Protein AF-A0A1Q2D107-F1 (afdb_monomer)

Radius of gyration: 14.96 Å; Cα contacts (8 Å, |Δi|>4): 138; chains: 1; bounding box: 43×39×34 Å

InterPro domains:
  IPR007037 SIP-like, Rossmann fold domain [PF04954] (32-111)
  IPR039261 Ferredoxin-NADP reductase (FNR), nucleotide-binding domain [G3DSA:3.40.50.80] (27-116)

Structure (mmCIF, N/CA/C/O backbone):
data_AF-A0A1Q2D107-F1
#
_entry.id   AF-A0A1Q2D107-F1
#
loop_
_atom_site.group_PDB
_atom_site.id
_atom_site.type_symbol
_atom_site.label_atom_id
_atom_site.label_alt_id
_atom_site.label_comp_id
_atom_site.label_asym_id
_atom_site.label_entity_id
_atom_site.label_seq_id
_atom_site.pdbx_PDB_ins_code
_atom_site.Cartn_x
_atom_site.Cartn_y
_atom_site.Cartn_z
_atom_site.occupancy
_atom_site.B_iso_or_equiv
_atom_site.auth_seq_id
_atom_site.auth_comp_id
_atom_site.auth_asym_id
_atom_site.auth_atom_id
_atom_site.pdbx_PDB_model_num
ATOM 1 N N . MET A 1 1 ? 30.151 5.705 -5.750 1.00 26.39 1 MET A N 1
ATOM 2 C CA . MET A 1 1 ? 29.563 5.985 -7.075 1.00 26.39 1 MET A CA 1
ATOM 3 C C . MET A 1 1 ? 29.141 4.658 -7.686 1.00 26.39 1 MET A C 1
ATOM 5 O O . MET A 1 1 ? 29.948 3.997 -8.315 1.00 26.39 1 MET A O 1
ATOM 9 N N . VAL A 1 2 ? 27.912 4.228 -7.404 1.00 18.84 2 VAL A N 1
ATOM 10 C CA . VAL A 1 2 ? 27.253 3.100 -8.073 1.00 18.84 2 VAL A CA 1
ATOM 11 C C . VAL A 1 2 ? 25.844 3.595 -8.355 1.00 18.84 2 VAL A C 1
ATOM 13 O O . VAL A 1 2 ? 25.064 3.835 -7.438 1.00 18.84 2 VAL A O 1
ATOM 16 N N . SER A 1 3 ? 25.597 3.887 -9.627 1.00 23.86 3 SER A N 1
ATOM 17 C CA . 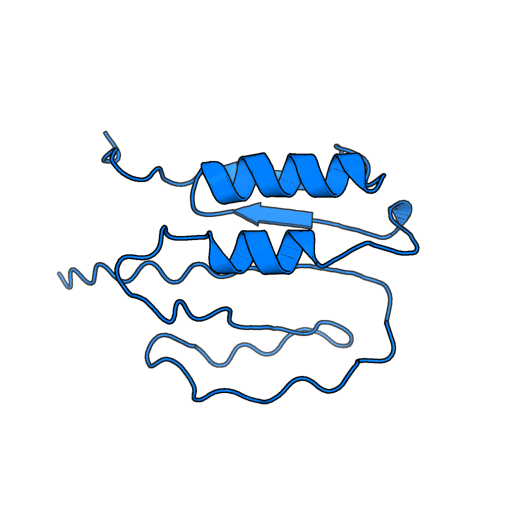SER A 1 3 ? 24.289 4.252 -10.145 1.00 23.86 3 SER A CA 1
ATOM 18 C C . SER A 1 3 ? 23.602 2.948 -10.527 1.00 23.86 3 SER A C 1
ATOM 20 O O . SER A 1 3 ? 23.998 2.320 -11.506 1.00 23.86 3 SER A O 1
ATOM 22 N N . THR A 1 4 ? 22.616 2.522 -9.740 1.00 22.94 4 THR A N 1
ATOM 23 C CA . THR A 1 4 ? 21.744 1.402 -10.107 1.00 22.94 4 THR A CA 1
ATOM 24 C C . THR A 1 4 ? 20.315 1.911 -10.093 1.00 22.94 4 THR A C 1
ATOM 26 O O . THR A 1 4 ? 19.698 2.102 -9.047 1.00 22.94 4 THR A O 1
ATOM 29 N N . THR A 1 5 ? 19.795 2.184 -11.284 1.00 30.84 5 THR A N 1
ATOM 30 C CA . THR A 1 5 ? 18.396 2.531 -11.530 1.00 30.84 5 THR A CA 1
ATOM 31 C C . THR A 1 5 ? 17.537 1.269 -11.381 1.00 30.84 5 THR A C 1
ATOM 33 O O . THR A 1 5 ? 17.058 0.711 -12.359 1.00 30.84 5 THR A O 1
ATOM 36 N N . GLY A 1 6 ? 17.379 0.785 -10.150 1.00 27.50 6 GLY A N 1
ATOM 37 C CA . GLY A 1 6 ? 16.544 -0.363 -9.797 1.00 27.50 6 GLY A CA 1
ATOM 38 C C . GLY A 1 6 ? 15.421 0.093 -8.878 1.00 27.50 6 GLY A C 1
ATOM 39 O O . GLY A 1 6 ? 15.567 0.111 -7.661 1.00 27.50 6 GLY A O 1
ATOM 40 N N . SER A 1 7 ? 14.305 0.549 -9.451 1.00 39.38 7 SER A N 1
ATOM 41 C CA . SER A 1 7 ? 13.125 0.928 -8.669 1.00 39.38 7 SER A CA 1
ATOM 42 C C . SER A 1 7 ? 12.405 -0.338 -8.191 1.00 39.38 7 SER A C 1
ATOM 44 O O . SER A 1 7 ? 11.460 -0.817 -8.829 1.00 39.38 7 SER A O 1
ATOM 46 N N . ALA A 1 8 ? 12.889 -0.903 -7.086 1.00 36.00 8 ALA A N 1
ATOM 47 C CA . ALA A 1 8 ? 12.148 -1.860 -6.282 1.00 36.00 8 ALA A CA 1
ATOM 48 C C . ALA A 1 8 ? 11.044 -1.090 -5.543 1.00 36.00 8 ALA A C 1
ATOM 50 O O . ALA A 1 8 ? 11.304 -0.240 -4.691 1.00 36.00 8 ALA A O 1
ATOM 51 N N . SER A 1 9 ? 9.787 -1.323 -5.923 1.00 40.00 9 SER A N 1
ATOM 52 C CA . SER A 1 9 ? 8.636 -0.759 -5.214 1.00 40.00 9 SER A CA 1
ATOM 53 C C . SER A 1 9 ? 8.276 -1.699 -4.067 1.00 40.00 9 SER A C 1
ATOM 55 O O . SER A 1 9 ? 7.495 -2.628 -4.242 1.00 40.00 9 SER A O 1
ATOM 57 N N . SER A 1 10 ? 8.882 -1.485 -2.901 1.00 38.09 10 SER A N 1
ATOM 58 C CA . SER A 1 10 ? 8.536 -2.211 -1.677 1.00 38.09 10 SER A CA 1
ATOM 59 C C . SER A 1 10 ? 7.155 -1.771 -1.197 1.00 38.09 10 SER A C 1
ATOM 61 O O . SER A 1 10 ? 6.954 -0.609 -0.850 1.00 38.09 10 SER A O 1
ATOM 63 N N . PHE A 1 11 ? 6.198 -2.695 -1.172 1.00 37.50 11 PHE A N 1
ATOM 64 C CA . PHE A 1 11 ? 4.836 -2.437 -0.720 1.00 37.50 11 PHE A CA 1
ATOM 65 C C . PHE A 1 11 ? 4.586 -3.188 0.592 1.00 37.50 11 PHE A C 1
ATOM 67 O O . PHE A 1 11 ? 4.720 -4.408 0.645 1.00 37.50 11 PHE A O 1
ATOM 74 N N . ARG A 1 12 ? 4.270 -2.461 1.671 1.00 44.94 12 ARG A N 1
ATOM 75 C CA . ARG A 1 12 ? 3.964 -3.035 2.991 1.00 44.94 12 ARG A CA 1
ATOM 76 C C . ARG A 1 12 ? 2.540 -2.655 3.389 1.00 44.94 12 ARG A C 1
ATOM 78 O O . ARG A 1 12 ? 2.256 -1.477 3.579 1.00 44.94 12 ARG A O 1
ATOM 85 N N . ILE A 1 13 ? 1.665 -3.643 3.566 1.00 43.72 13 ILE A N 1
ATOM 86 C CA . ILE A 1 13 ? 0.389 -3.463 4.272 1.00 43.72 13 ILE A CA 1
ATOM 87 C C . ILE A 1 13 ? 0.596 -3.961 5.703 1.00 43.72 13 ILE A C 1
ATOM 89 O O . ILE A 1 13 ? 0.841 -5.145 5.914 1.00 43.72 13 ILE A O 1
ATOM 93 N N . LEU A 1 14 ? 0.489 -3.071 6.691 1.00 43.56 14 LEU A N 1
ATOM 94 C CA . LEU A 1 14 ? 0.470 -3.442 8.107 1.00 43.56 14 LEU A CA 1
ATOM 95 C C . LEU A 1 14 ? -0.989 -3.665 8.530 1.00 43.56 14 LEU A C 1
ATOM 97 O O . LEU A 1 14 ? -1.664 -2.763 9.019 1.00 43.56 14 LEU A O 1
ATOM 101 N N . SER A 1 15 ? -1.506 -4.871 8.299 1.00 36.66 15 SER A N 1
ATOM 102 C CA . SER A 1 15 ? -2.819 -5.266 8.817 1.00 36.66 15 SER A CA 1
ATOM 103 C C . SER A 1 15 ? -2.643 -5.969 10.161 1.00 36.66 15 SER A C 1
ATOM 105 O O . SER A 1 15 ? -2.280 -7.141 10.207 1.00 36.66 15 SER A O 1
ATOM 107 N N . THR A 1 16 ? -2.923 -5.281 11.271 1.00 33.81 16 THR A N 1
ATOM 108 C CA . THR A 1 16 ? -3.094 -5.914 12.588 1.00 33.81 16 THR A CA 1
ATOM 109 C C . THR A 1 16 ? -4.461 -6.586 12.648 1.00 33.81 16 THR A C 1
ATOM 111 O O . THR A 1 16 ? -5.445 -6.071 13.174 1.00 33.81 16 THR A O 1
ATOM 114 N N . GLY A 1 17 ? -4.534 -7.764 12.049 1.00 34.22 17 GLY A N 1
ATOM 115 C CA . GLY A 1 17 ? -5.707 -8.614 12.089 1.00 34.22 17 GLY A CA 1
ATOM 116 C C . GLY A 1 17 ? -5.449 -9.808 11.208 1.00 34.22 17 GLY A C 1
ATOM 117 O O . GLY A 1 17 ? -5.599 -9.682 9.999 1.00 34.22 17 GLY A O 1
ATOM 118 N N . LEU A 1 18 ? -5.029 -10.919 11.823 1.00 46.38 18 LEU A N 1
ATOM 119 C CA . LEU A 1 18 ? -4.850 -12.210 11.163 1.00 46.38 18 LEU A CA 1
ATOM 120 C C . LEU A 1 18 ? -6.020 -12.491 10.210 1.00 46.38 18 LEU A C 1
ATOM 122 O O . LEU A 1 18 ? -7.150 -12.639 10.684 1.00 46.38 18 LEU A O 1
ATOM 126 N N . PRO A 1 19 ? -5.769 -12.670 8.906 1.00 46.47 19 PRO A N 1
ATOM 127 C CA . PRO A 1 19 ? -6.584 -13.536 8.091 1.00 46.47 19 PRO A CA 1
ATOM 128 C C . PRO A 1 19 ? -5.869 -14.887 7.956 1.00 46.47 19 PRO A C 1
ATOM 130 O O . PRO A 1 19 ? -4.672 -14.972 7.679 1.00 46.47 19 PRO A O 1
ATOM 133 N N . THR A 1 20 ? -6.620 -15.968 8.135 1.00 44.81 20 THR A N 1
ATOM 134 C CA . THR A 1 20 ? -6.259 -17.300 7.643 1.00 44.81 20 THR A CA 1
ATOM 135 C C . THR A 1 20 ? -5.859 -17.187 6.168 1.00 44.81 20 THR A C 1
ATOM 137 O O . THR A 1 20 ? -6.684 -16.824 5.330 1.00 44.81 20 THR A O 1
ATOM 140 N N . SER A 1 21 ? -4.577 -17.415 5.875 1.00 46.78 21 SER A N 1
ATOM 141 C CA . SER A 1 21 ? -3.984 -17.188 4.553 1.00 46.78 21 SER A CA 1
ATOM 142 C C . SER A 1 21 ? -4.547 -18.140 3.492 1.00 46.78 21 SER A C 1
ATOM 144 O O . SER A 1 21 ? -4.487 -19.354 3.691 1.00 46.78 21 SER A O 1
ATOM 146 N N . PRO A 1 22 ? -4.983 -17.645 2.321 1.00 40.16 22 PRO A N 1
ATOM 147 C CA . PRO A 1 22 ? -4.932 -18.445 1.109 1.00 40.16 22 PRO A CA 1
ATOM 148 C C . PRO A 1 22 ? -3.460 -18.654 0.725 1.00 40.16 22 PRO A C 1
ATOM 150 O O . PRO A 1 22 ? -2.673 -17.709 0.679 1.00 40.16 22 PRO A O 1
ATOM 153 N N . THR A 1 23 ? -3.059 -19.903 0.495 1.00 42.09 23 THR A N 1
ATOM 154 C CA . THR A 1 23 ? -1.698 -20.249 0.069 1.00 42.09 23 THR A CA 1
ATOM 155 C C . THR A 1 23 ? -1.431 -19.681 -1.325 1.00 42.09 23 THR A C 1
ATOM 157 O O . THR A 1 23 ? -2.039 -20.116 -2.300 1.00 42.09 23 THR A O 1
ATOM 160 N N . PHE A 1 24 ? -0.508 -18.724 -1.427 1.00 45.72 24 PHE A N 1
ATOM 161 C CA . PHE A 1 24 ? -0.053 -18.174 -2.704 1.00 45.72 24 PHE A CA 1
ATOM 162 C C . PHE A 1 24 ? 1.229 -18.874 -3.190 1.00 45.72 24 PHE A C 1
ATOM 164 O O . PHE A 1 24 ? 2.075 -19.251 -2.372 1.00 45.72 24 PHE A O 1
ATOM 171 N N . PRO A 1 25 ? 1.408 -19.052 -4.512 1.00 43.28 25 PRO A N 1
ATOM 172 C CA . PRO A 1 25 ? 2.595 -19.693 -5.068 1.00 43.28 25 PRO A CA 1
ATOM 173 C C . PRO A 1 25 ? 3.848 -18.828 -4.852 1.00 43.28 25 PRO A C 1
ATOM 175 O O . PRO A 1 25 ? 3.888 -17.657 -5.228 1.00 43.28 25 PRO A O 1
ATOM 178 N N . ARG A 1 26 ? 4.903 -19.414 -4.270 1.00 48.06 26 ARG A N 1
ATOM 179 C CA . ARG A 1 26 ? 6.220 -18.768 -4.133 1.00 48.06 26 ARG A CA 1
ATOM 180 C C . ARG A 1 26 ? 6.873 -18.627 -5.515 1.00 48.06 26 ARG A C 1
ATOM 182 O O . ARG A 1 26 ? 7.243 -19.630 -6.122 1.00 48.06 26 ARG A O 1
ATOM 189 N N . ARG A 1 27 ? 7.023 -17.397 -6.017 1.00 54.25 27 ARG A N 1
ATOM 190 C CA . ARG A 1 27 ? 7.756 -17.091 -7.263 1.00 54.25 27 ARG A CA 1
ATOM 191 C C . ARG A 1 27 ? 9.255 -16.903 -6.974 1.00 54.25 27 ARG A C 1
ATOM 193 O O . ARG A 1 27 ? 9.621 -16.597 -5.842 1.00 54.25 27 ARG A O 1
ATOM 200 N N . ARG A 1 28 ? 10.116 -17.123 -7.981 1.00 48.41 28 ARG A N 1
ATOM 201 C CA . ARG A 1 28 ? 11.590 -16.988 -7.884 1.00 48.41 28 ARG A CA 1
ATOM 202 C C . ARG A 1 28 ? 11.972 -15.644 -7.230 1.00 48.41 28 ARG A C 1
ATOM 204 O O . ARG A 1 28 ? 11.361 -14.641 -7.600 1.00 48.41 28 ARG A O 1
ATOM 211 N N . PRO A 1 29 ? 12.960 -15.599 -6.317 1.00 58.88 29 PRO A N 1
ATOM 212 C CA . PRO A 1 29 ? 13.402 -14.337 -5.738 1.00 58.88 29 PRO A CA 1
ATOM 213 C C . PRO A 1 29 ? 14.029 -13.464 -6.829 1.00 58.88 29 PRO A C 1
ATOM 215 O O . PRO A 1 29 ? 14.893 -13.914 -7.585 1.00 58.88 29 PRO A O 1
ATOM 218 N N . ASP A 1 30 ? 13.536 -12.235 -6.930 1.00 66.62 30 ASP A N 1
ATOM 219 C CA . ASP A 1 30 ? 14.175 -11.160 -7.683 1.00 66.62 30 ASP A CA 1
ATOM 220 C C . ASP A 1 30 ? 15.574 -10.905 -7.086 1.00 66.62 30 ASP A C 1
ATOM 222 O O . ASP A 1 30 ? 15.711 -10.981 -5.862 1.00 66.62 30 ASP A O 1
ATOM 226 N N . PRO A 1 31 ? 16.624 -10.656 -7.890 1.00 71.94 31 PRO A N 1
ATOM 227 C CA . PRO A 1 31 ? 17.965 -10.382 -7.365 1.00 71.94 31 PRO A CA 1
ATOM 228 C C . PRO A 1 31 ? 18.028 -9.161 -6.431 1.00 71.94 31 PRO A C 1
ATOM 230 O O . PRO A 1 31 ? 18.928 -9.099 -5.596 1.00 71.94 31 PRO A O 1
ATOM 233 N N . ASP A 1 32 ? 17.078 -8.229 -6.533 1.00 77.12 32 ASP A N 1
ATOM 234 C CA . ASP A 1 32 ? 16.957 -7.071 -5.646 1.00 77.12 32 ASP A CA 1
ATOM 235 C C . ASP A 1 32 ? 16.134 -7.380 -4.37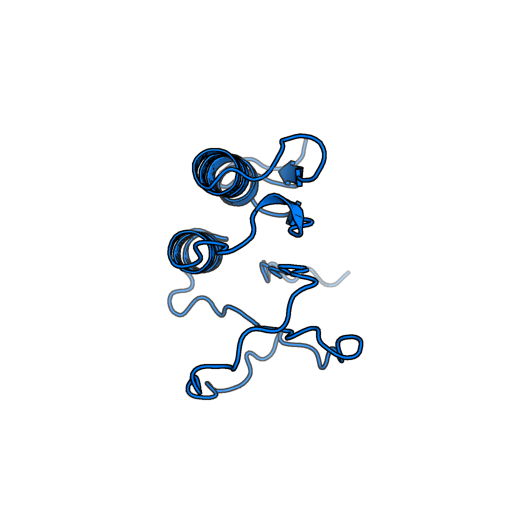7 1.00 77.12 32 ASP A C 1
ATOM 237 O O . ASP A 1 32 ? 16.081 -6.560 -3.454 1.00 77.12 32 ASP A O 1
ATOM 241 N N . ALA A 1 33 ? 15.475 -8.545 -4.299 1.00 75.62 33 ALA A N 1
ATOM 242 C CA . ALA A 1 33 ? 14.707 -8.936 -3.123 1.00 75.62 33 ALA A CA 1
ATOM 243 C C . ALA A 1 33 ? 15.645 -9.236 -1.948 1.00 75.62 33 ALA A C 1
ATOM 245 O O . ALA A 1 33 ? 16.518 -10.101 -2.016 1.00 75.62 33 ALA A O 1
ATOM 246 N N . GLN A 1 34 ? 15.424 -8.538 -0.838 1.00 78.69 34 GLN A N 1
ATOM 247 C CA . GLN A 1 34 ? 16.176 -8.734 0.396 1.00 78.69 34 GLN A CA 1
ATOM 248 C C . GLN A 1 34 ? 15.400 -9.627 1.364 1.00 78.69 34 GLN A C 1
ATOM 250 O O . GLN A 1 34 ? 14.165 -9.596 1.421 1.00 78.69 34 GLN A O 1
ATOM 255 N N . GLU A 1 35 ? 16.124 -10.413 2.160 1.00 76.31 35 GLU A N 1
ATOM 256 C CA . GLU A 1 35 ? 15.519 -11.159 3.256 1.00 76.31 35 GLU A CA 1
ATOM 257 C C . GLU A 1 35 ? 15.069 -10.173 4.338 1.00 76.31 35 GLU A C 1
ATOM 259 O O . GLU A 1 35 ? 15.874 -9.509 4.990 1.00 76.31 35 GLU A O 1
ATOM 264 N N . VAL A 1 36 ? 13.752 -10.035 4.486 1.00 79.25 36 VAL A N 1
ATOM 265 C CA . VAL A 1 36 ? 13.136 -9.146 5.467 1.00 79.25 36 VAL A CA 1
ATOM 266 C C . VAL A 1 36 ? 12.153 -9.963 6.283 1.00 79.25 36 VAL A C 1
ATOM 268 O O . VAL A 1 36 ? 11.106 -10.374 5.782 1.00 79.25 36 VAL A O 1
ATOM 271 N N . VAL A 1 37 ? 12.498 -10.185 7.548 1.00 77.75 37 VAL A N 1
ATOM 272 C CA . VAL A 1 37 ? 11.624 -10.856 8.509 1.00 77.75 37 VAL A CA 1
ATOM 273 C C . VAL A 1 37 ? 10.665 -9.823 9.097 1.00 77.75 37 VAL A C 1
ATOM 275 O O . VAL A 1 37 ? 11.086 -8.793 9.628 1.00 77.75 37 VAL A O 1
ATOM 278 N N . GLY A 1 38 ? 9.366 -10.075 8.944 1.00 73.50 38 GLY A N 1
ATOM 279 C CA . GLY A 1 38 ? 8.321 -9.292 9.596 1.00 73.50 38 GLY A CA 1
ATOM 280 C C . GLY A 1 38 ? 8.180 -9.674 11.076 1.00 73.50 38 GLY A C 1
ATOM 281 O O . GLY A 1 38 ? 8.526 -10.796 11.443 1.00 73.50 38 GLY A O 1
ATOM 282 N N . PRO A 1 39 ? 7.660 -8.777 11.931 1.00 81.38 39 PRO A N 1
ATOM 283 C CA . PRO A 1 39 ? 7.185 -9.151 13.262 1.00 81.38 39 PRO A CA 1
ATOM 284 C C . PRO A 1 39 ? 6.113 -10.250 13.201 1.00 81.38 39 PRO A C 1
ATOM 286 O O . PRO A 1 39 ? 5.482 -10.453 12.162 1.00 81.38 39 PRO A O 1
ATOM 289 N N . ASP A 1 40 ? 5.845 -10.908 14.328 1.00 80.56 40 ASP A N 1
ATOM 290 C CA . ASP A 1 40 ? 4.791 -11.922 14.406 1.00 80.56 40 ASP A CA 1
ATOM 291 C C . ASP A 1 40 ? 3.436 -11.378 13.924 1.00 80.56 40 ASP A C 1
ATOM 293 O O . ASP A 1 40 ? 2.999 -10.288 14.299 1.00 80.56 40 ASP A O 1
ATOM 297 N N . GLY A 1 41 ? 2.769 -12.148 13.062 1.00 75.00 41 GLY A N 1
ATOM 298 C CA . GLY A 1 41 ? 1.500 -11.754 12.445 1.00 75.00 41 GLY A CA 1
ATOM 299 C C . GLY A 1 41 ? 1.624 -10.771 11.273 1.00 75.00 41 GLY A C 1
ATOM 300 O O . GLY A 1 41 ? 0.595 -10.339 10.754 1.00 75.00 41 GLY A O 1
ATOM 301 N N . VAL A 1 42 ? 2.842 -10.434 10.830 1.00 76.12 42 VAL A N 1
ATOM 302 C CA . VAL A 1 42 ? 3.091 -9.587 9.654 1.00 76.12 42 VAL A CA 1
ATOM 303 C C . VAL A 1 42 ? 3.643 -10.423 8.501 1.00 76.12 42 VAL A C 1
ATOM 305 O O . VAL A 1 42 ? 4.754 -10.946 8.560 1.00 76.12 42 VAL A O 1
ATOM 308 N N . GLU A 1 43 ? 2.888 -10.497 7.406 1.00 80.31 43 GLU A N 1
ATOM 309 C CA . GLU A 1 43 ? 3.369 -11.072 6.148 1.00 80.31 43 GLU A CA 1
ATOM 310 C C . GLU A 1 43 ? 4.143 -10.014 5.347 1.00 80.31 43 GLU A C 1
ATOM 312 O O . GLU A 1 43 ? 3.640 -8.920 5.079 1.00 80.31 43 GLU A O 1
ATOM 317 N N . VAL A 1 44 ? 5.366 -10.347 4.929 1.00 80.00 44 VAL A N 1
ATOM 318 C CA . VAL A 1 44 ? 6.145 -9.529 3.992 1.00 80.00 44 VAL A CA 1
ATOM 319 C C . VAL A 1 44 ? 6.061 -10.154 2.607 1.00 80.00 44 VAL A C 1
ATOM 321 O O . VAL A 1 44 ? 6.465 -11.300 2.410 1.00 80.00 44 VAL A O 1
ATOM 324 N N . ARG A 1 45 ? 5.568 -9.384 1.633 1.00 81.25 45 ARG A N 1
ATOM 325 C CA . ARG A 1 45 ? 5.426 -9.826 0.245 1.00 81.25 45 ARG A CA 1
ATOM 326 C C . ARG A 1 45 ? 6.176 -8.901 -0.705 1.00 81.25 45 ARG A C 1
ATOM 328 O O . ARG A 1 45 ? 5.946 -7.695 -0.728 1.00 81.25 45 ARG A O 1
ATOM 335 N N . TRP A 1 46 ? 7.040 -9.490 -1.525 1.00 81.44 46 TRP A N 1
ATOM 336 C CA . TRP A 1 46 ? 7.710 -8.79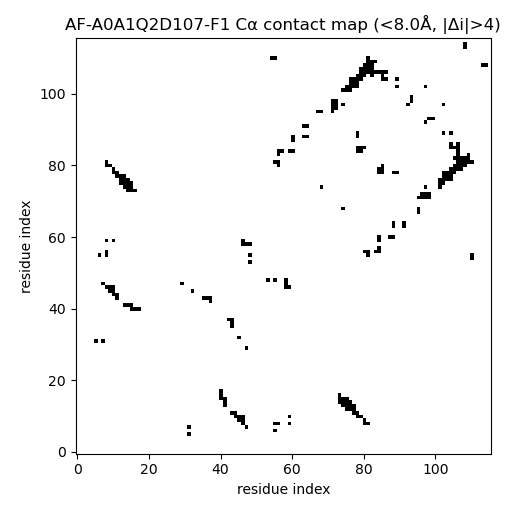9 -2.622 1.00 81.44 46 TRP A CA 1
ATOM 337 C C . TRP A 1 46 ? 6.847 -8.873 -3.882 1.00 81.44 46 TRP A C 1
ATO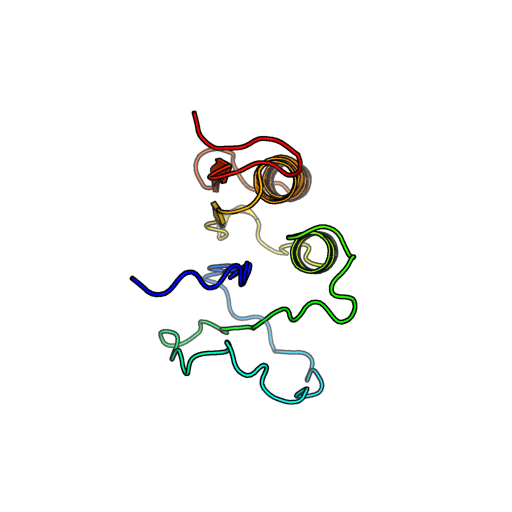M 339 O O . TRP A 1 46 ? 6.547 -9.964 -4.365 1.00 81.44 46 TRP A O 1
ATOM 349 N N . ILE A 1 47 ? 6.448 -7.716 -4.416 1.00 84.44 47 ILE A N 1
ATOM 350 C CA . ILE A 1 47 ? 5.719 -7.626 -5.686 1.00 84.44 47 ILE A CA 1
ATOM 351 C C . ILE A 1 47 ? 6.715 -7.298 -6.793 1.00 84.44 47 ILE A C 1
ATOM 353 O O . ILE A 1 47 ? 7.146 -6.156 -6.957 1.00 84.44 47 ILE A O 1
ATOM 357 N N . VAL A 1 48 ? 7.096 -8.333 -7.535 1.00 81.81 48 VAL A N 1
ATOM 358 C CA . VAL A 1 48 ? 8.055 -8.235 -8.635 1.00 81.81 48 VAL A CA 1
ATOM 359 C C . VAL A 1 48 ? 7.331 -7.800 -9.903 1.00 81.81 48 VAL A C 1
ATOM 361 O O . VAL A 1 48 ? 6.283 -8.343 -10.253 1.00 81.81 48 VAL A O 1
ATOM 364 N N . ARG A 1 49 ? 7.896 -6.820 -10.611 1.00 81.00 49 ARG A N 1
ATOM 365 C CA . ARG A 1 49 ? 7.404 -6.431 -11.936 1.00 81.00 49 ARG A CA 1
ATOM 366 C C . ARG A 1 49 ? 7.911 -7.440 -12.959 1.00 81.00 49 ARG A C 1
ATOM 368 O O . ARG A 1 49 ? 9.115 -7.568 -13.135 1.00 81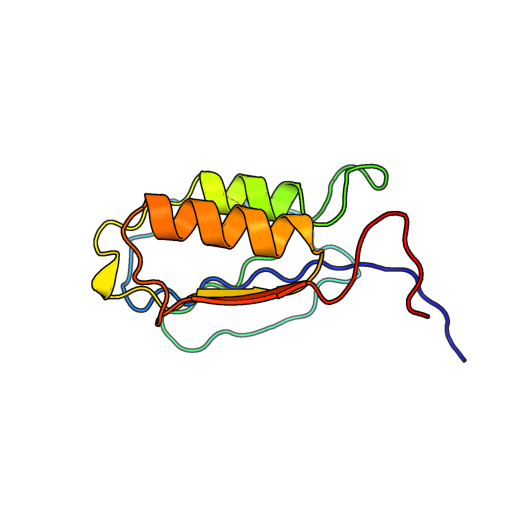.00 49 ARG A O 1
ATOM 375 N N . GLU A 1 50 ? 7.001 -8.139 -13.631 1.00 78.12 50 GLU A N 1
ATOM 376 C CA . GLU A 1 50 ? 7.381 -9.119 -14.660 1.00 78.12 50 GLU A CA 1
ATOM 377 C C . GLU A 1 50 ? 7.909 -8.448 -15.931 1.00 78.12 50 GLU A C 1
ATOM 379 O O . GLU A 1 50 ? 8.871 -8.916 -16.534 1.00 78.12 50 GLU A O 1
ATOM 384 N N . ASP A 1 51 ? 7.299 -7.323 -16.309 1.00 82.38 51 ASP A N 1
ATOM 385 C CA . ASP A 1 51 ? 7.747 -6.486 -17.414 1.00 82.38 51 ASP A CA 1
ATOM 386 C C . ASP A 1 51 ? 8.505 -5.264 -16.877 1.00 82.38 51 ASP A C 1
ATOM 388 O O . ASP A 1 51 ? 7.971 -4.443 -16.125 1.00 82.38 51 ASP A O 1
ATOM 392 N N . ARG A 1 52 ? 9.762 -5.113 -17.307 1.00 79.00 52 ARG A N 1
ATOM 393 C CA . ARG A 1 52 ? 10.619 -3.963 -16.979 1.00 79.00 52 ARG A CA 1
ATOM 394 C C . ARG A 1 52 ? 10.069 -2.627 -17.486 1.00 79.00 52 ARG A C 1
ATOM 396 O O . ARG A 1 52 ? 10.433 -1.585 -16.941 1.00 79.00 52 ARG A O 1
ATOM 403 N N . HIS A 1 53 ? 9.230 -2.651 -18.520 1.00 83.06 53 HIS A N 1
ATOM 404 C CA . HIS A 1 53 ? 8.589 -1.472 -19.096 1.00 83.06 53 HIS A CA 1
ATOM 405 C C . HIS A 1 53 ? 7.254 -1.131 -18.432 1.00 83.06 53 HIS A C 1
ATOM 407 O O . HIS A 1 53 ? 6.773 -0.006 -18.597 1.00 83.06 53 HIS A O 1
ATOM 413 N N . ALA A 1 54 ? 6.684 -2.050 -17.644 1.00 83.56 54 ALA A N 1
ATOM 414 C CA . ALA A 1 54 ? 5.484 -1.774 -16.872 1.00 83.56 54 ALA A CA 1
ATOM 415 C C . ALA A 1 54 ? 5.725 -0.617 -15.902 1.00 83.56 54 ALA A C 1
ATOM 417 O O . ALA A 1 54 ? 6.826 -0.436 -15.353 1.00 83.56 54 ALA A O 1
ATOM 418 N N . ARG A 1 55 ? 4.672 0.176 -15.672 1.00 84.38 55 ARG A N 1
ATOM 419 C CA . ARG A 1 55 ? 4.798 1.373 -14.848 1.00 84.38 55 ARG A CA 1
ATOM 420 C C . ARG A 1 55 ? 5.188 0.951 -13.428 1.00 84.38 55 ARG A C 1
ATOM 422 O O . ARG A 1 55 ? 4.547 0.082 -12.833 1.00 84.38 55 ARG A O 1
ATOM 429 N N . PRO A 1 56 ? 6.243 1.547 -12.860 1.00 86.31 56 PRO A N 1
ATOM 430 C CA . PRO A 1 56 ? 6.617 1.303 -11.475 1.00 86.31 56 PRO A CA 1
ATOM 431 C C . PRO A 1 56 ? 5.426 1.503 -10.527 1.00 86.31 56 PRO A C 1
ATOM 433 O O . PRO A 1 56 ? 4.654 2.447 -10.684 1.00 86.31 56 PRO A O 1
ATOM 436 N N . GLY A 1 57 ? 5.251 0.581 -9.579 1.00 85.81 57 GLY A N 1
ATOM 437 C CA . GLY A 1 57 ? 4.127 0.582 -8.637 1.00 85.81 57 GLY A CA 1
ATOM 438 C C . GLY A 1 57 ? 2.787 0.067 -9.183 1.00 85.81 57 GLY A C 1
ATOM 439 O O . GLY A 1 57 ? 1.868 -0.124 -8.395 1.00 85.81 57 GLY A O 1
ATOM 440 N N . GLU A 1 58 ? 2.651 -0.216 -10.482 1.00 89.44 58 GLU A N 1
ATOM 441 C CA . GLU A 1 58 ? 1.381 -0.680 -11.063 1.00 89.44 58 GLU A CA 1
ATOM 442 C C . GLU A 1 58 ? 0.950 -2.053 -10.535 1.00 89.44 58 GLU A C 1
ATOM 444 O O . GLU A 1 58 ? -0.189 -2.206 -10.098 1.00 89.44 58 GLU A O 1
ATOM 449 N N . ALA A 1 59 ? 1.871 -3.019 -10.486 1.00 88.69 59 ALA A N 1
ATOM 450 C CA . ALA A 1 59 ? 1.599 -4.344 -9.927 1.00 88.69 59 ALA A CA 1
ATOM 451 C C . ALA A 1 59 ? 1.219 -4.268 -8.437 1.00 88.69 59 ALA A C 1
ATOM 453 O O . ALA A 1 59 ? 0.239 -4.868 -8.012 1.00 88.69 59 ALA A O 1
ATOM 454 N N . ALA A 1 60 ? 1.933 -3.453 -7.652 1.00 88.56 60 ALA A N 1
ATOM 455 C CA . ALA A 1 60 ? 1.615 -3.246 -6.238 1.00 88.56 60 ALA A CA 1
ATOM 456 C C . ALA A 1 60 ? 0.238 -2.586 -6.041 1.00 88.56 60 ALA A C 1
ATOM 458 O O . ALA A 1 60 ? -0.507 -2.952 -5.134 1.00 88.56 60 ALA A O 1
ATOM 459 N N . LEU A 1 61 ? -0.131 -1.638 -6.907 1.00 90.31 61 LEU A N 1
ATOM 460 C CA . LEU A 1 61 ? -1.453 -1.018 -6.878 1.00 90.31 61 LEU A CA 1
ATOM 461 C C . LEU A 1 61 ? -2.562 -2.014 -7.246 1.00 90.31 61 LEU A C 1
ATOM 463 O O . LEU A 1 61 ? -3.640 -1.954 -6.659 1.00 90.31 61 LEU A O 1
ATOM 467 N N . ALA A 1 62 ? -2.319 -2.905 -8.210 1.00 90.56 62 ALA A N 1
ATOM 468 C CA . ALA A 1 62 ? -3.264 -3.955 -8.580 1.00 90.56 62 ALA A CA 1
ATOM 469 C C . ALA A 1 62 ? -3.514 -4.920 -7.409 1.00 90.56 62 ALA A C 1
ATOM 471 O O . ALA A 1 62 ? -4.666 -5.182 -7.073 1.00 90.56 62 ALA A O 1
ATOM 472 N N . GLU A 1 63 ? -2.450 -5.351 -6.731 1.00 88.69 63 GLU A N 1
ATOM 473 C CA . GLU A 1 63 ? -2.534 -6.180 -5.521 1.00 88.69 63 GLU A CA 1
ATOM 474 C C . GLU A 1 63 ? -3.315 -5.480 -4.400 1.00 88.69 63 GLU A C 1
ATOM 476 O O . GLU A 1 63 ? -4.243 -6.054 -3.833 1.00 88.69 63 GLU A O 1
ATOM 481 N N . LEU A 1 64 ? -3.017 -4.202 -4.126 1.00 90.38 64 LEU A N 1
ATOM 482 C CA . LEU A 1 64 ? -3.763 -3.417 -3.137 1.00 90.38 64 LEU A CA 1
ATOM 483 C C . LEU A 1 64 ? -5.251 -3.305 -3.491 1.00 90.38 64 LEU A C 1
ATOM 485 O O . LEU A 1 64 ? -6.096 -3.367 -2.605 1.00 90.38 64 LEU A O 1
ATOM 489 N N . ARG A 1 65 ? -5.590 -3.157 -4.774 1.00 92.00 65 ARG A N 1
ATOM 490 C CA . ARG A 1 65 ? -6.989 -3.092 -5.223 1.00 92.00 65 ARG A CA 1
ATOM 491 C C . ARG A 1 65 ? -7.732 -4.416 -5.059 1.00 92.00 65 ARG A C 1
ATOM 493 O O . ARG A 1 65 ? -8.943 -4.397 -4.866 1.00 92.00 65 ARG A O 1
ATOM 500 N N . GLY A 1 66 ? -7.021 -5.542 -5.103 1.00 88.94 66 GLY A N 1
ATOM 501 C CA . GLY A 1 66 ? -7.569 -6.860 -4.775 1.00 88.94 66 GLY A CA 1
ATOM 502 C C . GLY A 1 66 ? -7.831 -7.059 -3.278 1.00 88.94 66 GLY A C 1
ATOM 503 O O . GLY A 1 66 ? -8.595 -7.944 -2.897 1.00 88.94 66 GLY A O 1
ATOM 504 N N . PHE A 1 67 ? -7.240 -6.228 -2.417 1.00 86.56 67 PHE A N 1
ATOM 505 C CA . PHE A 1 67 ? -7.440 -6.286 -0.975 1.00 86.56 67 PHE A CA 1
ATOM 506 C C . PHE A 1 67 ? -8.652 -5.451 -0.543 1.00 86.56 67 PHE A C 1
ATOM 508 O O . PHE A 1 67 ? -8.700 -4.236 -0.747 1.00 86.56 67 PHE A O 1
ATOM 515 N N . THR A 1 68 ? -9.614 -6.108 0.110 1.00 88.12 68 THR A N 1
ATOM 516 C CA . THR A 1 68 ? -10.748 -5.460 0.783 1.00 88.12 68 THR A CA 1
ATOM 517 C C . THR A 1 68 ? -10.725 -5.836 2.268 1.00 88.12 68 THR A C 1
ATOM 519 O O . THR A 1 68 ? -10.926 -7.007 2.597 1.00 88.12 68 THR A O 1
ATOM 522 N N . PRO A 1 69 ? -10.451 -4.890 3.182 1.00 84.94 69 PRO A N 1
ATOM 523 C CA . PRO A 1 69 ? -10.412 -5.175 4.609 1.00 84.94 69 PRO A CA 1
ATOM 524 C C . PRO A 1 69 ? -11.810 -5.486 5.157 1.00 84.94 69 PRO A C 1
ATOM 526 O O . PRO A 1 69 ? -12.744 -4.715 4.967 1.00 84.94 69 PRO A O 1
ATOM 529 N N . VAL A 1 70 ? -11.933 -6.588 5.904 1.00 88.38 70 VAL A N 1
ATOM 530 C CA . VAL A 1 70 ? -13.178 -6.961 6.610 1.00 88.38 70 VAL A CA 1
ATOM 531 C C . VAL A 1 70 ? -13.455 -6.023 7.793 1.00 88.38 70 VAL A C 1
ATOM 533 O O . VAL A 1 70 ? -14.605 -5.747 8.113 1.00 88.38 70 VAL A O 1
ATOM 536 N N . ARG A 1 71 ? -12.388 -5.527 8.432 1.00 88.44 71 ARG A N 1
ATOM 537 C CA . ARG A 1 71 ? -12.416 -4.580 9.557 1.00 88.44 71 ARG A CA 1
ATOM 538 C C . ARG A 1 71 ? -11.557 -3.354 9.233 1.00 88.44 71 ARG A C 1
ATOM 540 O O . ARG A 1 71 ? -10.381 -3.315 9.602 1.00 88.44 71 ARG A O 1
ATOM 547 N N . PRO A 1 72 ? -12.067 -2.382 8.462 1.00 87.69 72 PRO A N 1
ATOM 548 C CA . PRO A 1 72 ? -11.281 -1.225 8.029 1.00 87.69 72 PRO A CA 1
ATOM 549 C C . PRO A 1 72 ? -10.748 -0.370 9.192 1.00 87.69 72 PRO A C 1
ATOM 551 O O . PRO A 1 72 ? -9.688 0.245 9.074 1.00 87.69 72 PRO A O 1
ATOM 554 N N . GLU A 1 73 ? -11.430 -0.361 10.334 1.00 88.06 73 GLU A N 1
ATOM 555 C CA . GLU A 1 73 ? -11.044 0.342 11.557 1.00 88.06 73 GLU A CA 1
ATOM 556 C C . GLU A 1 73 ? -9.752 -0.190 12.191 1.00 88.06 73 GLU A C 1
ATOM 558 O O . GLU A 1 73 ? -9.060 0.552 12.892 1.00 88.06 73 GLU A O 1
ATOM 563 N N . THR A 1 74 ? -9.377 -1.444 11.914 1.00 87.81 74 THR A N 1
ATOM 564 C CA . THR A 1 74 ? -8.134 -2.033 12.433 1.00 87.81 74 THR A CA 1
ATOM 565 C C . THR A 1 74 ? -6.931 -1.750 11.537 1.00 87.81 74 THR A C 1
ATOM 567 O O . THR A 1 74 ? -5.795 -1.917 11.970 1.00 87.81 74 THR A O 1
ATOM 570 N N . ILE A 1 75 ? -7.138 -1.270 10.309 1.00 90.06 75 ILE A N 1
ATOM 571 C CA . ILE A 1 75 ? -6.065 -1.091 9.323 1.00 90.06 75 ILE A CA 1
ATOM 572 C C . ILE A 1 75 ? -5.219 0.141 9.635 1.00 90.06 75 ILE A C 1
ATOM 574 O O . ILE A 1 75 ? -5.762 1.210 9.908 1.00 90.06 75 ILE A O 1
ATOM 578 N N . LEU A 1 76 ? -3.895 0.002 9.562 1.00 89.44 76 LEU A N 1
ATOM 579 C CA . LEU A 1 76 ? -2.945 1.109 9.482 1.00 89.44 76 LEU A CA 1
ATOM 580 C C . LEU A 1 76 ? -2.167 0.962 8.172 1.00 89.44 76 LEU A C 1
ATOM 582 O O . LEU A 1 76 ? -1.550 -0.070 7.920 1.00 89.44 76 LEU A O 1
ATOM 586 N N . ALA A 1 77 ? -2.208 1.977 7.317 1.00 89.44 77 ALA A N 1
ATOM 587 C CA . ALA A 1 77 ? -1.598 1.902 5.996 1.00 89.44 77 ALA A CA 1
ATOM 588 C C . ALA A 1 77 ? -0.456 2.905 5.845 1.00 89.44 77 ALA A C 1
ATOM 590 O O . ALA A 1 77 ? -0.591 4.068 6.221 1.00 89.44 77 ALA A O 1
ATOM 591 N N . PHE A 1 78 ? 0.639 2.446 5.239 1.00 91.44 78 PHE A N 1
ATOM 592 C CA . PHE A 1 78 ? 1.771 3.277 4.853 1.00 91.44 78 PHE A CA 1
ATOM 593 C C . PHE A 1 78 ? 2.037 3.110 3.355 1.00 91.44 78 PHE A C 1
ATOM 595 O O . PHE A 1 78 ? 2.439 2.040 2.900 1.00 91.44 78 PHE A O 1
ATOM 602 N N . LEU A 1 79 ? 1.765 4.155 2.576 1.00 92.31 79 LEU A N 1
ATOM 603 C CA . LEU A 1 79 ? 1.806 4.130 1.115 1.00 92.31 79 LEU A CA 1
ATOM 604 C C . LEU A 1 79 ? 2.891 5.073 0.596 1.00 92.31 79 LEU A C 1
ATOM 606 O O . LEU A 1 79 ? 2.676 6.279 0.475 1.00 92.31 79 LEU A O 1
ATOM 610 N N . VAL A 1 80 ? 4.053 4.524 0.261 1.00 89.81 80 VAL A N 1
ATOM 611 C CA . VAL A 1 80 ? 5.206 5.300 -0.212 1.00 89.81 80 VAL A CA 1
ATOM 612 C C . VAL A 1 80 ? 5.785 4.744 -1.504 1.00 89.81 80 VAL A C 1
ATOM 614 O O . VAL A 1 80 ? 5.723 3.543 -1.756 1.00 89.81 80 VAL A O 1
ATOM 617 N N . GLY A 1 81 ? 6.346 5.627 -2.329 1.00 89.38 81 GLY A N 1
ATOM 618 C CA . GLY A 1 81 ? 7.007 5.259 -3.581 1.00 89.38 81 GLY A CA 1
ATOM 619 C C . GLY A 1 81 ? 6.584 6.156 -4.736 1.00 89.38 81 GLY A C 1
ATOM 620 O O . GLY A 1 81 ? 6.674 7.379 -4.643 1.00 89.38 81 GLY A O 1
ATOM 621 N N . GLU A 1 82 ? 6.145 5.545 -5.832 1.00 91.50 82 GLU A N 1
ATOM 622 C CA . GLU A 1 82 ? 5.689 6.277 -7.013 1.00 91.50 82 GLU A CA 1
ATOM 623 C C . GLU A 1 82 ? 4.383 7.048 -6.715 1.00 91.50 82 GLU A C 1
ATOM 625 O O . GLU A 1 82 ? 3.486 6.565 -6.015 1.00 91.50 82 GLU A O 1
ATOM 630 N N . GLN A 1 83 ? 4.284 8.281 -7.219 1.00 91.31 83 GLN A N 1
ATOM 631 C CA . GLN A 1 83 ? 3.215 9.222 -6.881 1.00 91.31 83 GLN A CA 1
ATOM 632 C C . GLN A 1 83 ? 1.802 8.686 -7.168 1.00 91.31 83 GLN A C 1
ATOM 634 O O . GLN A 1 83 ? 0.889 8.897 -6.363 1.00 91.31 83 GLN A O 1
ATOM 639 N N . ARG A 1 84 ? 1.594 8.000 -8.297 1.00 91.25 84 ARG A N 1
ATOM 640 C CA . ARG A 1 84 ? 0.300 7.409 -8.654 1.00 91.25 84 ARG A CA 1
ATOM 641 C C . ARG A 1 84 ? -0.031 6.224 -7.752 1.00 91.25 84 ARG A C 1
ATOM 643 O O . ARG A 1 84 ? -1.175 6.154 -7.310 1.00 91.25 84 ARG A O 1
ATOM 650 N N . LEU A 1 85 ? 0.929 5.353 -7.427 1.00 91.44 85 LEU A N 1
ATOM 651 C CA . LEU A 1 85 ? 0.731 4.270 -6.450 1.00 91.44 85 LEU A CA 1
ATOM 652 C C . LEU A 1 85 ? 0.222 4.823 -5.111 1.00 91.44 85 LEU A C 1
ATOM 654 O O . LEU A 1 85 ? -0.820 4.382 -4.624 1.00 91.44 85 LEU A O 1
ATOM 658 N N . ALA A 1 86 ? 0.908 5.820 -4.546 1.00 92.19 86 ALA A N 1
ATOM 659 C CA . ALA A 1 86 ? 0.532 6.393 -3.254 1.00 92.19 86 ALA A CA 1
ATOM 660 C C . ALA A 1 86 ? -0.866 7.041 -3.295 1.00 92.19 86 ALA A C 1
ATOM 662 O O . ALA A 1 86 ? -1.709 6.798 -2.426 1.00 92.19 86 ALA A O 1
ATOM 663 N N . ALA A 1 87 ? -1.150 7.832 -4.335 1.00 93.94 87 ALA A N 1
ATOM 664 C CA . ALA A 1 87 ? -2.411 8.560 -4.458 1.00 93.94 87 ALA A CA 1
ATOM 665 C C . ALA A 1 87 ? -3.621 7.660 -4.770 1.00 93.94 87 ALA A C 1
ATOM 667 O O . ALA A 1 87 ? -4.717 7.890 -4.253 1.00 93.94 87 ALA A O 1
ATOM 668 N N . GLU A 1 88 ? -3.464 6.674 -5.655 1.00 95.38 88 GLU A N 1
ATOM 669 C CA . GLU A 1 88 ? -4.520 5.710 -5.999 1.00 95.38 88 GLU A CA 1
ATOM 670 C C . GLU A 1 88 ? -4.743 4.706 -4.8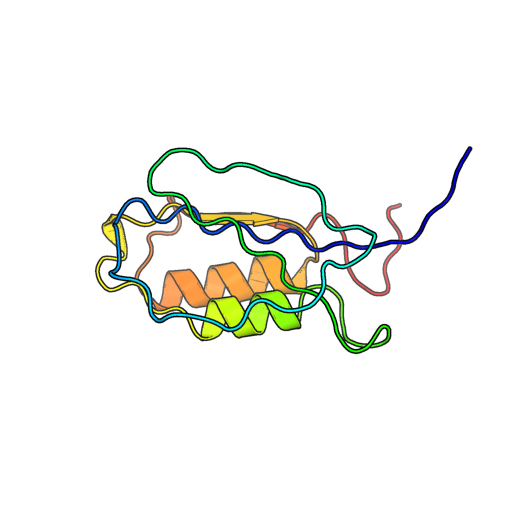67 1.00 95.38 88 GLU A C 1
ATOM 672 O O . GLU A 1 88 ? -5.888 4.411 -4.532 1.00 95.38 88 GLU A O 1
ATOM 677 N N . GLY A 1 89 ? -3.669 4.237 -4.227 1.00 94.25 89 GLY A N 1
ATOM 678 C CA . GLY A 1 89 ? -3.766 3.316 -3.099 1.00 94.25 89 GLY A CA 1
ATOM 679 C C . GLY A 1 89 ? -4.525 3.927 -1.924 1.00 94.25 89 GLY A C 1
ATOM 680 O O . GLY A 1 89 ? -5.423 3.298 -1.364 1.00 94.25 89 GLY A O 1
ATOM 681 N N . ARG A 1 90 ? -4.255 5.201 -1.610 1.00 95.31 90 ARG A N 1
ATOM 682 C CA . ARG A 1 90 ? -4.997 5.920 -0.571 1.00 95.31 90 ARG A CA 1
ATOM 683 C C . ARG A 1 90 ? -6.476 6.034 -0.917 1.00 95.31 90 ARG A C 1
ATOM 685 O O . ARG A 1 90 ? -7.318 5.843 -0.046 1.00 95.31 90 ARG A O 1
ATOM 692 N N . ARG A 1 91 ? -6.801 6.360 -2.172 1.00 96.50 91 ARG A N 1
ATOM 693 C CA . ARG A 1 91 ? -8.196 6.450 -2.628 1.00 96.50 91 ARG A CA 1
ATOM 694 C C . ARG A 1 91 ? -8.924 5.117 -2.487 1.00 96.50 91 ARG A C 1
ATOM 696 O O . ARG A 1 91 ? -10.042 5.120 -1.985 1.00 96.50 91 ARG A O 1
ATOM 703 N N . HIS A 1 92 ? -8.280 4.011 -2.859 1.00 95.38 92 HIS A N 1
ATOM 704 C CA . HIS A 1 92 ? -8.836 2.665 -2.698 1.00 95.38 92 HIS A CA 1
ATOM 705 C C . HIS A 1 92 ? -9.136 2.336 -1.232 1.00 95.38 92 HIS A C 1
ATOM 707 O O . HIS A 1 92 ? -10.257 1.964 -0.902 1.00 95.38 92 HIS A O 1
ATOM 713 N N . LEU A 1 93 ? -8.174 2.548 -0.330 1.00 93.56 93 LEU A N 1
ATOM 714 C CA . LEU A 1 93 ? -8.360 2.246 1.093 1.00 93.56 93 LEU A CA 1
ATOM 715 C C . LEU A 1 93 ? -9.441 3.112 1.749 1.00 93.56 93 LEU A C 1
ATOM 717 O O . LEU A 1 93 ? -10.234 2.605 2.540 1.00 93.56 93 LEU A O 1
ATOM 721 N N . VAL A 1 94 ? -9.520 4.395 1.387 1.00 96.56 94 VAL A N 1
ATOM 722 C CA . VAL A 1 94 ? -10.611 5.270 1.840 1.00 96.56 94 VAL A CA 1
ATOM 723 C C . VAL A 1 94 ? -11.962 4.779 1.316 1.00 96.56 94 VAL A C 1
ATOM 725 O O . VAL A 1 94 ? -12.930 4.772 2.070 1.00 96.56 94 VAL A O 1
ATOM 728 N N . ALA A 1 95 ? -12.038 4.337 0.056 1.00 96.12 95 ALA A N 1
ATOM 729 C CA . ALA A 1 95 ? -13.260 3.759 -0.508 1.00 96.12 95 ALA A CA 1
ATOM 730 C C . ALA A 1 95 ? -13.665 2.447 0.189 1.00 96.12 95 ALA A C 1
ATOM 732 O O . ALA A 1 95 ? -14.851 2.170 0.322 1.00 96.12 95 ALA A O 1
ATOM 733 N N . CYS A 1 96 ? -12.694 1.690 0.706 1.00 94.38 96 CYS A N 1
ATOM 734 C CA . CYS A 1 96 ? -12.924 0.505 1.535 1.00 94.38 96 CYS A CA 1
ATOM 735 C C . CYS A 1 96 ? -13.281 0.825 3.002 1.00 94.38 96 CYS A C 1
ATOM 737 O O . CYS A 1 96 ? -13.381 -0.088 3.817 1.00 94.38 96 CYS A O 1
ATOM 739 N N . GLY A 1 97 ? -13.439 2.101 3.369 1.00 95.38 97 GLY A N 1
ATOM 740 C CA . GLY A 1 97 ? -13.845 2.524 4.712 1.00 95.38 97 GLY A CA 1
ATOM 741 C C . GLY A 1 97 ? -12.702 2.785 5.695 1.00 95.38 97 GLY A C 1
ATOM 742 O O . GLY A 1 97 ? -12.962 3.098 6.856 1.00 95.38 97 GLY A O 1
ATOM 743 N N . VAL A 1 98 ? -11.435 2.703 5.273 1.00 94.50 98 VAL A N 1
ATOM 744 C CA . VAL A 1 98 ? -10.297 3.018 6.151 1.00 94.50 98 VAL A CA 1
ATOM 745 C C . VAL A 1 98 ? -10.244 4.528 6.405 1.00 94.50 98 VAL A C 1
ATOM 747 O O . VAL A 1 98 ? -10.218 5.342 5.476 1.00 94.50 98 VAL A O 1
ATOM 750 N N . ALA A 1 99 ? -10.206 4.923 7.679 1.00 94.50 99 ALA A N 1
ATOM 751 C CA . ALA A 1 99 ? -10.165 6.329 8.066 1.00 94.50 99 ALA A CA 1
ATOM 752 C C . ALA A 1 99 ? -8.892 7.022 7.547 1.00 94.50 99 ALA A C 1
ATOM 754 O O . ALA A 1 99 ? -7.785 6.514 7.707 1.00 94.50 99 ALA A O 1
ATOM 755 N N . LYS A 1 100 ? -9.033 8.237 6.996 1.00 95.12 100 LYS A N 1
ATOM 756 C CA . LYS A 1 100 ? -7.910 9.016 6.428 1.00 95.12 100 LYS A CA 1
ATOM 757 C C . LYS A 1 100 ? -6.749 9.213 7.409 1.00 95.12 100 LYS A C 1
ATOM 759 O O . LYS A 1 100 ? -5.608 9.203 6.973 1.00 95.12 100 LYS A O 1
ATOM 764 N N . ALA A 1 101 ? -7.044 9.376 8.701 1.00 95.31 101 ALA A N 1
ATOM 765 C CA . ALA A 1 101 ? -6.047 9.551 9.762 1.00 95.31 101 ALA A CA 1
ATOM 766 C C . ALA A 1 101 ? -5.217 8.285 10.053 1.00 95.31 101 ALA A C 1
ATOM 768 O O . ALA A 1 101 ? -4.257 8.343 10.807 1.00 95.31 101 ALA A O 1
ATOM 769 N N . ARG A 1 102 ? -5.594 7.137 9.477 1.00 93.00 102 ARG A N 1
ATOM 770 C CA . ARG A 1 102 ? -4.889 5.851 9.594 1.00 93.00 102 ARG A CA 1
ATOM 771 C C . ARG A 1 102 ? -4.145 5.482 8.307 1.00 93.00 102 ARG A C 1
ATOM 773 O O . ARG A 1 102 ? -3.716 4.341 8.148 1.00 93.00 102 ARG A O 1
ATOM 780 N N . ILE A 1 103 ? -4.042 6.423 7.366 1.00 93.56 103 ILE A N 1
ATOM 781 C CA . ILE A 1 103 ? -3.355 6.240 6.090 1.00 9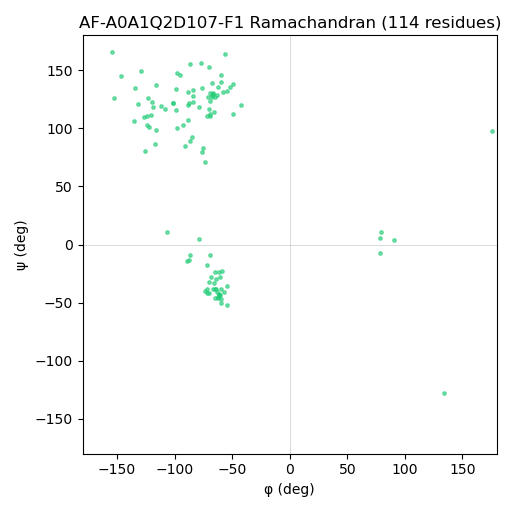3.56 103 ILE A CA 1
ATOM 782 C C . ILE A 1 103 ? -2.295 7.323 5.962 1.00 93.56 103 ILE A C 1
ATOM 784 O O . ILE A 1 103 ? -2.588 8.464 5.599 1.00 93.56 103 ILE A O 1
ATOM 788 N N . GLU A 1 104 ? -1.059 6.921 6.193 1.00 93.44 104 GLU A N 1
ATOM 789 C CA . GLU A 1 104 ? 0.116 7.727 5.916 1.00 93.44 104 GLU A CA 1
ATOM 790 C C . GLU A 1 104 ? 0.560 7.477 4.474 1.00 93.44 104 GLU A C 1
ATOM 792 O O . GLU A 1 104 ? 0.636 6.330 4.021 1.00 93.44 104 GLU A O 1
ATOM 797 N N . PHE A 1 105 ? 0.814 8.539 3.708 1.00 90.62 105 PHE A N 1
ATOM 798 C CA . PHE A 1 105 ? 1.176 8.403 2.298 1.00 90.62 105 PHE A CA 1
ATOM 799 C C . PHE A 1 105 ? 2.150 9.482 1.828 1.00 90.62 105 PHE A C 1
ATOM 801 O O . PHE A 1 105 ? 2.052 10.638 2.233 1.00 90.62 105 PHE A O 1
ATOM 808 N N . SER A 1 106 ? 3.061 9.117 0.924 1.00 91.31 106 SER A N 1
ATOM 809 C CA . SER A 1 106 ? 3.967 10.066 0.273 1.00 91.31 106 SER A CA 1
ATOM 810 C C . SER A 1 106 ? 4.409 9.579 -1.109 1.00 91.31 106 SER A C 1
ATOM 812 O O . SER A 1 106 ? 4.924 8.473 -1.276 1.00 91.31 106 SER A O 1
ATOM 814 N N . GLY A 1 107 ? 4.210 10.424 -2.121 1.00 89.06 107 GLY A N 1
ATOM 815 C CA . GLY A 1 107 ? 4.735 10.203 -3.466 1.00 89.06 107 GLY A CA 1
ATOM 816 C C . GLY A 1 107 ? 6.167 10.713 -3.554 1.00 89.06 107 GLY A C 1
ATOM 817 O O . GLY A 1 107 ? 6.370 11.889 -3.832 1.00 89.06 107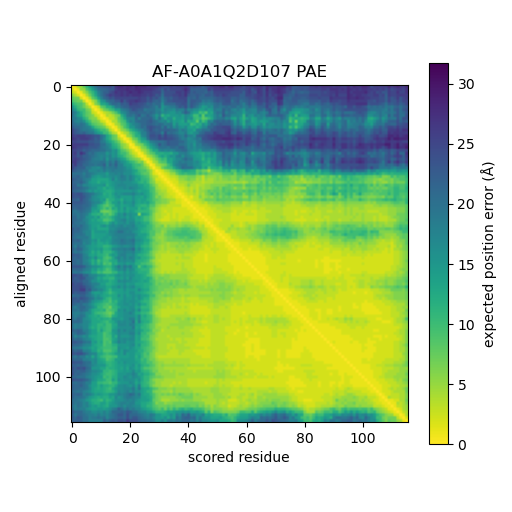 GLY A O 1
ATOM 818 N N . PHE A 1 108 ? 7.138 9.835 -3.314 1.00 84.50 108 PHE A N 1
ATOM 819 C CA . PHE A 1 108 ? 8.565 10.170 -3.273 1.00 84.50 108 PHE A CA 1
ATOM 820 C C . PHE A 1 108 ? 9.095 10.611 -4.640 1.00 84.50 108 PHE A C 1
ATOM 822 O O . PHE A 1 108 ? 9.994 11.440 -4.721 1.00 84.50 108 PHE A O 1
ATOM 829 N N . TRP A 1 109 ? 8.553 10.046 -5.717 1.00 86.94 109 TRP A N 1
ATOM 830 C CA . TRP A 1 109 ? 8.984 10.335 -7.080 1.00 86.94 109 TRP A CA 1
ATOM 831 C C . TRP A 1 109 ? 7.844 10.085 -8.075 1.00 86.94 109 TRP A C 1
ATOM 833 O O . TRP A 1 109 ? 6.833 9.459 -7.745 1.00 86.94 109 TRP A O 1
ATOM 843 N N . ARG A 1 110 ? 7.983 10.584 -9.306 1.00 87.25 110 ARG A N 1
ATOM 844 C CA . ARG A 1 110 ? 6.950 10.498 -10.348 1.00 87.25 110 ARG A CA 1
ATOM 845 C C . ARG A 1 110 ? 7.568 10.079 -11.676 1.00 87.25 110 ARG A C 1
ATOM 847 O O . ARG A 1 110 ? 8.568 10.645 -12.107 1.00 87.25 110 ARG A O 1
ATOM 854 N N . VAL A 1 111 ? 6.934 9.132 -12.368 1.00 85.81 111 VAL A N 1
ATOM 855 C CA . VAL A 1 111 ? 7.363 8.732 -13.718 1.00 85.81 111 VAL A CA 1
ATOM 856 C C . VAL A 1 111 ? 7.360 9.941 -14.659 1.00 85.81 111 VAL A C 1
ATOM 858 O O . VAL A 1 111 ? 6.374 10.677 -14.735 1.00 85.81 111 VAL A O 1
ATOM 861 N N . GLY A 1 112 ? 8.461 10.122 -15.390 1.00 86.31 112 GLY A N 1
ATOM 862 C CA . GLY A 1 112 ? 8.629 11.220 -16.345 1.00 86.31 112 GLY A CA 1
ATOM 863 C C . GLY A 1 112 ? 8.985 12.566 -15.711 1.00 86.31 112 GLY A C 1
ATOM 864 O O . GLY A 1 112 ? 8.950 13.574 -16.408 1.00 86.31 112 GLY A O 1
ATOM 865 N N . ARG A 1 113 ? 9.318 12.604 -14.414 1.00 81.94 113 ARG A N 1
ATOM 866 C CA . ARG A 1 113 ? 9.802 13.809 -13.734 1.00 81.94 113 ARG A CA 1
ATOM 867 C C . ARG A 1 113 ? 11.051 13.479 -12.918 1.00 81.94 113 ARG A C 1
ATOM 869 O O . ARG A 1 113 ? 10.997 12.617 -12.044 1.00 81.94 113 ARG A O 1
ATOM 876 N N . ALA A 1 114 ? 12.16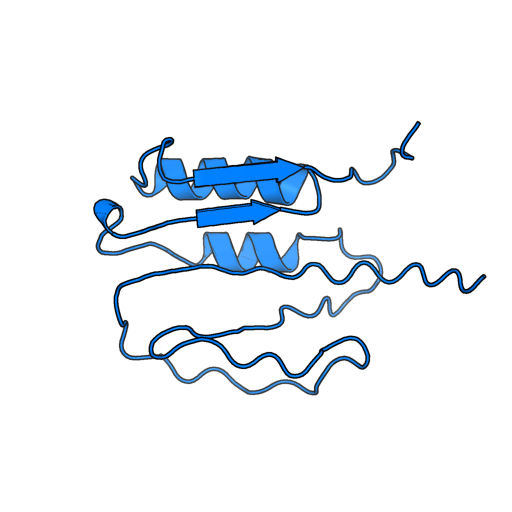2 14.148 -13.215 1.00 72.69 114 ALA A N 1
ATOM 877 C CA . ALA A 1 114 ? 13.345 14.095 -12.364 1.00 72.69 114 ALA A CA 1
ATOM 878 C C . ALA A 1 114 ? 13.077 14.852 -11.053 1.00 72.69 114 ALA A C 1
ATOM 880 O O . ALA A 1 114 ? 12.230 15.746 -11.020 1.00 72.69 114 ALA A O 1
ATOM 881 N N . ALA A 1 115 ? 13.763 14.467 -9.977 1.00 67.06 115 ALA A N 1
ATOM 882 C CA . ALA A 1 115 ? 13.848 15.337 -8.813 1.00 67.06 115 ALA A CA 1
ATOM 883 C C . ALA A 1 115 ? 14.656 16.576 -9.224 1.00 67.06 115 ALA A C 1
ATOM 885 O O . ALA A 1 115 ? 15.703 16.421 -9.856 1.00 67.06 115 ALA A O 1
ATOM 886 N N . ASP A 1 116 ? 14.105 17.753 -8.939 1.00 57.62 116 ASP A N 1
ATOM 887 C CA . ASP A 1 116 ? 14.750 19.044 -9.187 1.00 57.62 116 ASP A CA 1
ATOM 888 C C . ASP A 1 116 ? 15.914 19.267 -8.200 1.00 57.62 116 ASP A C 1
ATOM 890 O O . ASP A 1 116 ? 15.783 18.833 -7.027 1.00 57.62 116 ASP A O 1
#

Organism: NCBI:txid399497

Nearest PDB structures (foldseek):
  7c3b-assembly2_B  TM=8.118E-01  e=1.507E+00  Janthinobacterium sp. J3
  6enz-assembly1_A  TM=4.379E-01  e=2.267E+00  Mus musculus
  4rit-assembly1_A  TM=3.673E-01  e=2.267E+00  Sphaerobacter thermophilus DSM 20745

pLDDT: mean 74.58, std 21.82, range [18.84, 96.56]

Mean predicted aligned error: 10.26 Å

Sequence (116 aa):
MVSTTGSASSFRILSTGLPTSPTFPRRRPDPDAQEVVGPDGVEVRWIVREDRHARPGEAALAELRGFTPVRPETILAFLVGEQRLAAEGRRHLVACGVAKARIEFSGFWRVGRAAD

Secondary structure (DSSP, 8-state):
------------EEE-S---------PPPPTT----PPPTT--------SSTTSPTTHHHHHHHHH---SSGGGEEEEEEEEHHHHHHHHHHHHHTT--GGGEEEEEEEBTTB---

Solvent-accessible surface area (backbone atoms only — not comparable to full-atom values): 7632 Å² total; per-residue (Å²): 145,79,91,73,97,68,86,76,57,74,62,59,72,53,52,76,63,88,68,89,75,78,90,73,86,87,71,84,82,54,94,85,63,72,95,66,85,54,62,92,80,47,79,74,61,87,64,78,72,89,51,88,83,53,64,76,39,47,69,53,40,51,54,53,68,73,57,76,64,92,58,26,87,54,44,42,41,58,33,60,39,40,34,64,35,19,57,52,49,52,52,51,43,44,74,53,58,28,55,69,96,40,50,50,70,44,53,77,44,45,93,98,50,80,87,130

Foldseek 3Di:
DDDDPDQQPFAFWPQPDDDPDDDDDDDDDDPPDDDDDDPPRGDGDGQDDPDPPPDPLPSVLVVLLVDQDPCLARTAEEAEEAPCNQVSSLVSSVVSVRDNVRYHGDHPDYPPDDDD